Protein AF-A0A7X0C4U0-F1 (afdb_monomer)

Foldseek 3Di:
DPPQPDPPPDVLLSVLVVLLVCVVVDDP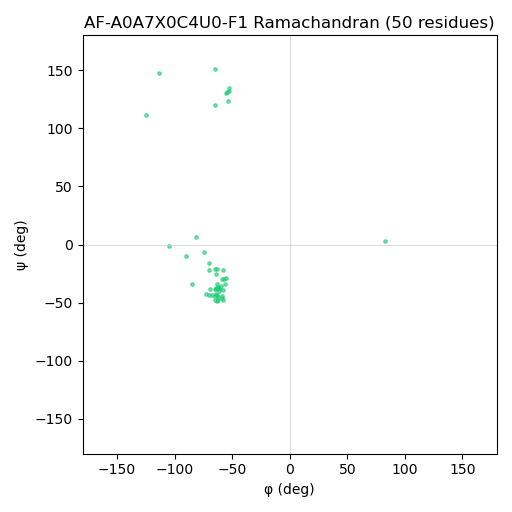VCNVVSVVVSVVSVVVVVVVVVVD

Nearest PDB structures (foldseek):
  1vcs-assembly1_A  TM=7.412E-01  e=5.868E+00  Mus musculus

Sequence (52 aa):
MSALPEQTGDDRVDAVLTGLGRLAGLPVSEHVGVFEEAFAGLEATLAAVDDQ

pLDDT: mean 86.72, std 13.45, range [44.16, 97.5]

Str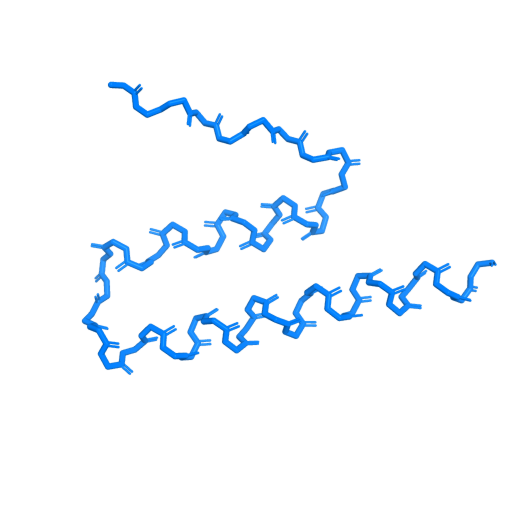ucture (mmCIF, N/CA/C/O backbone):
data_AF-A0A7X0C4U0-F1
#
_entry.id   AF-A0A7X0C4U0-F1
#
loop_
_atom_site.group_PDB
_atom_site.id
_atom_site.type_symbol
_atom_site.label_atom_id
_atom_site.label_alt_id
_atom_site.label_comp_id
_atom_site.label_asym_id
_atom_site.label_entity_id
_atom_site.label_seq_id
_atom_site.pdbx_PDB_ins_code
_atom_site.Cartn_x
_atom_site.Cartn_y
_atom_site.Cartn_z
_atom_site.occupancy
_atom_site.B_iso_or_equiv
_atom_site.auth_seq_id
_atom_site.auth_comp_id
_atom_site.auth_asym_id
_atom_site.auth_atom_id
_atom_site.pdbx_PDB_model_num
ATOM 1 N N . MET A 1 1 ? -1.765 20.938 4.230 1.00 44.16 1 MET A N 1
ATOM 2 C CA . MET A 1 1 ? -1.713 20.481 2.827 1.00 44.16 1 MET A CA 1
ATOM 3 C C . 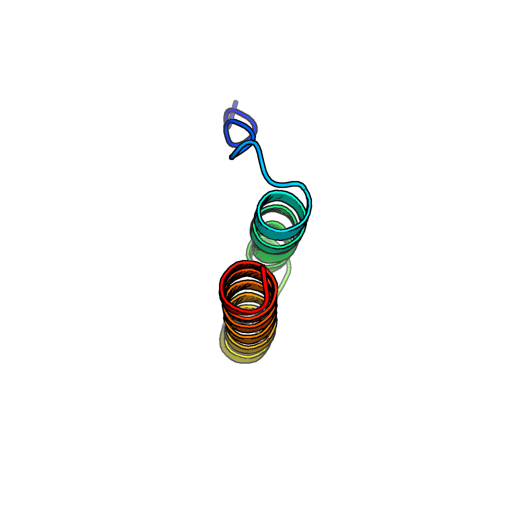MET A 1 1 ? -0.638 19.417 2.772 1.00 44.16 1 MET A C 1
ATOM 5 O O . MET A 1 1 ? 0.531 19.775 2.755 1.00 44.16 1 MET A O 1
ATOM 9 N N . SER A 1 2 ? -1.007 18.140 2.894 1.00 47.91 2 SER A N 1
ATOM 10 C CA . SER A 1 2 ? -0.036 17.056 2.724 1.00 47.91 2 SER A CA 1
ATOM 11 C C . SER A 1 2 ? 0.422 17.090 1.273 1.00 47.91 2 SER A C 1
ATOM 13 O O . SER A 1 2 ? -0.420 17.029 0.376 1.00 47.91 2 SER A O 1
ATOM 15 N N . ALA A 1 3 ? 1.720 17.288 1.050 1.00 58.44 3 ALA A N 1
ATOM 16 C CA . ALA A 1 3 ? 2.301 17.127 -0.271 1.00 58.44 3 ALA A CA 1
ATOM 17 C C . ALA A 1 3 ? 1.938 15.720 -0.763 1.00 58.44 3 ALA A C 1
ATOM 19 O O . ALA A 1 3 ? 2.059 14.757 -0.002 1.00 58.44 3 ALA A O 1
ATOM 20 N N . LEU A 1 4 ? 1.432 15.612 -1.994 1.00 59.62 4 LEU A N 1
ATOM 21 C CA . LEU A 1 4 ? 1.383 14.318 -2.669 1.00 59.62 4 LEU A CA 1
ATOM 22 C C . LEU A 1 4 ? 2.808 13.743 -2.619 1.00 59.62 4 LEU A C 1
ATOM 24 O O . LEU A 1 4 ? 3.745 14.520 -2.832 1.00 59.62 4 LEU A O 1
ATOM 28 N N . PRO A 1 5 ? 2.989 12.458 -2.272 1.00 61.97 5 PRO A N 1
ATOM 29 C CA . PRO A 1 5 ? 4.315 11.861 -2.264 1.00 61.97 5 PRO A CA 1
ATOM 30 C C . PRO A 1 5 ? 4.975 12.108 -3.623 1.00 61.97 5 PRO A C 1
ATOM 32 O O . PRO A 1 5 ? 4.333 11.960 -4.665 1.00 61.97 5 PRO A O 1
ATOM 35 N N . GLU A 1 6 ? 6.224 12.571 -3.590 1.00 67.19 6 GLU A N 1
ATOM 36 C CA . GLU A 1 6 ? 7.054 12.701 -4.785 1.00 67.19 6 GLU A CA 1
ATOM 37 C C . GLU A 1 6 ? 7.06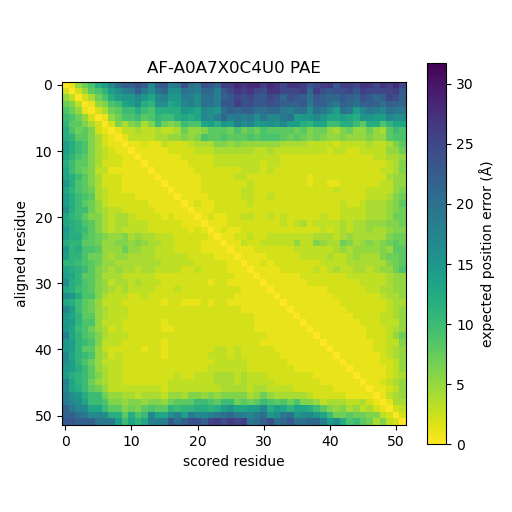9 11.334 -5.475 1.00 67.19 6 GLU A C 1
ATOM 39 O O . GLU A 1 6 ? 7.376 10.331 -4.827 1.00 67.19 6 GLU A O 1
ATOM 44 N N . GLN A 1 7 ? 6.656 11.292 -6.745 1.00 75.88 7 GLN A N 1
ATOM 45 C CA . GLN A 1 7 ? 6.629 10.052 -7.519 1.00 75.88 7 GLN A CA 1
ATOM 46 C C . GLN A 1 7 ? 8.022 9.429 -7.500 1.00 75.88 7 GLN A C 1
ATOM 48 O O . GLN A 1 7 ? 9.015 10.111 -7.765 1.00 75.88 7 GLN A O 1
ATOM 53 N N . THR A 1 8 ? 8.104 8.138 -7.188 1.00 81.12 8 THR A N 1
ATOM 54 C CA . THR A 1 8 ? 9.384 7.435 -7.048 1.00 81.12 8 THR A CA 1
ATOM 55 C C . THR A 1 8 ? 10.047 7.152 -8.396 1.00 81.12 8 THR A C 1
ATOM 57 O O . THR A 1 8 ? 11.180 6.679 -8.432 1.00 81.12 8 THR A O 1
ATOM 60 N N . GLY A 1 9 ? 9.352 7.438 -9.504 1.00 84.69 9 GLY A N 1
ATOM 61 C CA . GLY A 1 9 ? 9.815 7.191 -10.872 1.00 84.69 9 GLY A CA 1
ATOM 62 C C . GLY A 1 9 ? 9.590 5.755 -11.354 1.00 84.69 9 GLY A C 1
ATOM 63 O O . GLY A 1 9 ? 9.965 5.431 -12.477 1.00 84.69 9 GLY A O 1
ATOM 64 N N . ASP A 1 10 ? 8.962 4.917 -10.526 1.00 87.94 10 ASP A N 1
ATOM 65 C CA . ASP A 1 10 ? 8.482 3.580 -10.878 1.00 87.94 10 ASP A CA 1
ATOM 66 C C . ASP A 1 10 ? 6.989 3.509 -10.545 1.00 87.94 10 ASP A C 1
ATOM 68 O O . ASP A 1 10 ? 6.601 3.511 -9.372 1.00 87.94 10 ASP A O 1
ATOM 72 N N . ASP A 1 1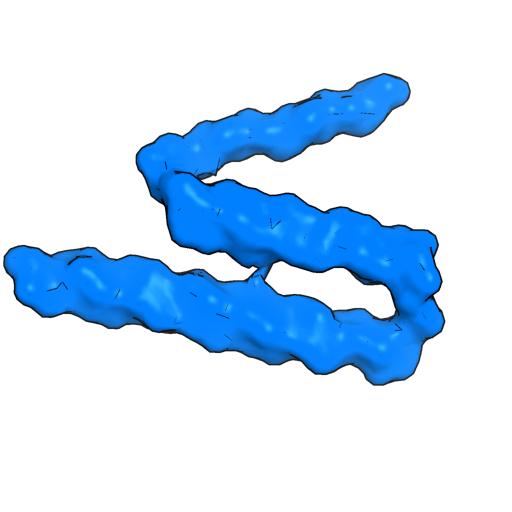1 ? 6.162 3.424 -11.589 1.00 89.88 11 ASP A N 1
ATOM 73 C CA . ASP A 1 11 ? 4.701 3.398 -11.487 1.00 89.88 11 ASP A CA 1
ATOM 74 C C . ASP A 1 11 ? 4.193 2.265 -10.575 1.00 89.88 11 ASP A C 1
ATOM 76 O O . ASP A 1 11 ? 3.132 2.387 -9.955 1.00 89.88 11 ASP A O 1
ATOM 80 N N . ARG A 1 12 ? 4.939 1.155 -10.466 1.00 90.50 12 ARG A N 1
ATOM 81 C CA . ARG A 1 12 ? 4.574 0.013 -9.612 1.00 90.50 12 ARG A CA 1
ATOM 82 C C . ARG A 1 12 ? 4.760 0.355 -8.138 1.00 90.50 12 ARG A C 1
ATOM 84 O O . ARG A 1 12 ? 3.888 0.049 -7.324 1.00 90.50 12 ARG A O 1
ATOM 91 N N . VAL A 1 13 ? 5.858 1.031 -7.803 1.00 91.38 13 VAL A N 1
ATOM 92 C CA . VAL A 1 13 ? 6.123 1.517 -6.441 1.00 91.38 13 VAL A CA 1
ATOM 93 C C . VAL A 1 13 ? 5.122 2.615 -6.074 1.00 91.38 13 VAL A C 1
ATOM 95 O O . VAL A 1 13 ? 4.527 2.567 -4.996 1.00 91.38 13 VAL A O 1
ATOM 98 N N . ASP A 1 14 ? 4.842 3.541 -6.991 1.00 91.50 14 ASP A N 1
ATOM 99 C CA . ASP A 1 14 ? 3.871 4.621 -6.781 1.00 91.50 14 ASP A CA 1
ATOM 100 C C . ASP A 1 14 ? 2.441 4.095 -6.548 1.00 91.50 14 ASP A C 1
ATOM 102 O O . ASP A 1 14 ? 1.703 4.614 -5.698 1.00 91.50 14 ASP A O 1
ATOM 106 N N . ALA A 1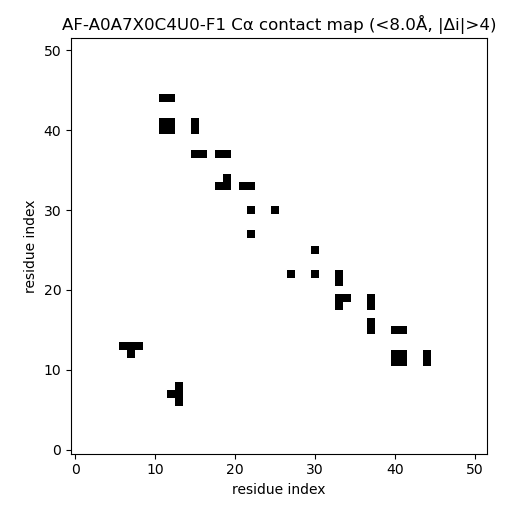 15 ? 2.047 3.022 -7.242 1.00 91.25 15 ALA A N 1
ATOM 107 C CA . ALA A 1 15 ? 0.771 2.347 -7.016 1.00 91.25 15 ALA A CA 1
ATOM 108 C C . ALA A 1 15 ? 0.680 1.726 -5.611 1.00 91.25 15 ALA A C 1
ATOM 110 O O . ALA A 1 15 ? -0.347 1.878 -4.938 1.00 91.25 15 ALA A O 1
ATOM 111 N N . VAL A 1 16 ? 1.755 1.081 -5.140 1.00 93.81 16 VAL A N 1
ATOM 112 C CA . VAL A 1 16 ? 1.823 0.534 -3.776 1.00 93.81 16 VAL A CA 1
ATOM 113 C C . VAL A 1 16 ? 1.709 1.651 -2.733 1.00 93.81 16 VAL A C 1
ATOM 115 O O . VAL A 1 16 ? 0.890 1.560 -1.815 1.00 93.81 16 VAL A O 1
ATOM 118 N N . LEU A 1 17 ? 2.466 2.739 -2.897 1.00 91.25 17 LEU A N 1
ATOM 119 C CA . LEU A 1 17 ? 2.451 3.878 -1.973 1.00 91.25 17 LEU A CA 1
ATOM 120 C C . LEU A 1 17 ? 1.088 4.579 -1.935 1.00 91.25 17 LEU A C 1
ATOM 122 O O . LEU A 1 17 ? 0.609 4.956 -0.865 1.00 91.25 17 LEU A O 1
ATOM 126 N N . THR A 1 18 ? 0.416 4.692 -3.082 1.00 91.25 18 THR A N 1
ATOM 127 C CA . THR A 1 18 ? -0.960 5.204 -3.162 1.00 91.25 18 THR A CA 1
ATOM 128 C C . THR A 1 18 ? -1.937 4.303 -2.396 1.00 91.25 18 THR A C 1
ATOM 130 O O . THR A 1 18 ? -2.847 4.795 -1.723 1.00 91.25 18 THR A O 1
ATOM 133 N N . GLY A 1 19 ? -1.730 2.983 -2.439 1.00 90.00 19 GLY A N 1
ATOM 134 C CA . GLY A 1 19 ? -2.509 1.995 -1.68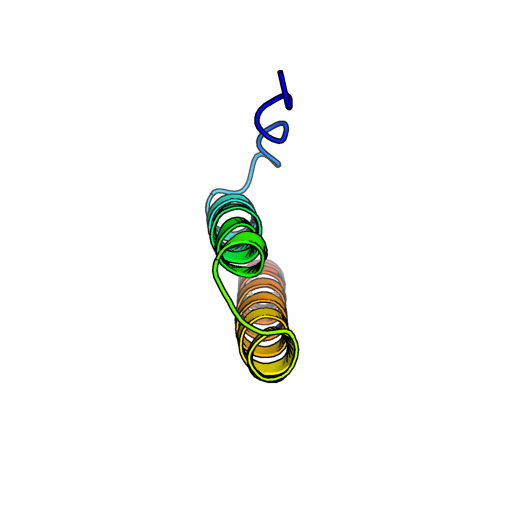9 1.00 90.00 19 GLY A CA 1
ATOM 135 C C . GLY A 1 19 ? -2.458 2.192 -0.171 1.00 90.00 19 GLY A C 1
ATOM 136 O O . GLY A 1 19 ? -3.484 2.047 0.496 1.00 90.00 19 GLY A O 1
ATOM 137 N N . LEU A 1 20 ? -1.317 2.630 0.374 1.00 93.31 20 LEU A N 1
ATOM 138 C CA . LEU A 1 20 ? -1.166 2.916 1.808 1.00 93.31 20 LEU A CA 1
ATOM 139 C C . LEU A 1 20 ? -2.066 4.064 2.294 1.00 93.31 20 LEU A C 1
ATOM 141 O O . LEU A 1 20 ? -2.411 4.119 3.474 1.00 93.31 20 LEU A O 1
ATOM 145 N N . GLY A 1 21 ? -2.535 4.941 1.399 1.00 91.75 21 GLY A N 1
ATOM 146 C CA . GLY A 1 21 ? -3.514 5.980 1.735 1.00 91.75 21 GLY A CA 1
ATOM 147 C C . GLY A 1 21 ? -4.829 5.430 2.310 1.00 91.75 21 GLY A C 1
ATOM 148 O O . GLY A 1 21 ? -5.523 6.133 3.046 1.00 91.75 21 GLY A O 1
ATOM 149 N N . ARG A 1 22 ? -5.153 4.154 2.045 1.00 91.31 22 ARG A N 1
ATOM 150 C CA . ARG A 1 22 ? -6.346 3.467 2.576 1.00 91.31 22 ARG A CA 1
ATOM 151 C C . ARG A 1 22 ? -6.322 3.313 4.096 1.00 91.31 22 ARG A C 1
ATOM 153 O O . ARG A 1 22 ? -7.387 3.265 4.707 1.00 91.31 22 ARG A O 1
ATOM 160 N N . LEU A 1 23 ? -5.138 3.295 4.715 1.00 93.19 23 LEU A N 1
ATOM 161 C CA . LEU A 1 23 ? -4.973 3.137 6.166 1.00 93.19 23 LEU A CA 1
ATOM 162 C C . LEU A 1 23 ? -5.750 4.195 6.963 1.00 93.19 23 LEU A C 1
ATOM 164 O O . LEU A 1 23 ? -6.290 3.890 8.023 1.00 93.19 23 LEU A O 1
ATOM 168 N N . ALA A 1 24 ? -5.868 5.419 6.434 1.00 91.38 24 ALA A N 1
ATOM 169 C CA . ALA A 1 24 ? -6.601 6.508 7.081 1.00 91.38 24 ALA A CA 1
ATOM 170 C C . ALA A 1 24 ? -8.116 6.247 7.209 1.00 91.38 24 ALA A C 1
ATOM 172 O O . ALA A 1 24 ? -8.770 6.872 8.042 1.00 91.38 24 ALA A O 1
ATOM 173 N N . GLY A 1 25 ? -8.676 5.347 6.392 1.00 93.62 25 GLY A N 1
ATOM 174 C CA . GLY A 1 25 ? -10.096 4.983 6.401 1.00 93.62 25 GLY A CA 1
ATOM 175 C C . GLY A 1 25 ? -10.405 3.627 7.038 1.00 93.62 25 GLY A C 1
ATOM 176 O O . GLY A 1 25 ? -11.575 3.253 7.101 1.00 93.62 25 GLY A O 1
ATOM 177 N N . LEU A 1 26 ? -9.391 2.885 7.493 1.00 95.00 26 LEU A N 1
ATOM 178 C CA . LEU A 1 26 ? -9.535 1.517 7.988 1.00 95.00 26 LEU A CA 1
ATOM 179 C C . LEU A 1 26 ? -9.236 1.417 9.490 1.00 95.00 26 LEU A C 1
ATOM 181 O O . LEU A 1 26 ? -8.369 2.139 9.996 1.00 95.00 26 LEU A O 1
ATOM 185 N N . PRO A 1 27 ? -9.909 0.508 10.219 1.00 95.56 27 PRO A N 1
ATOM 186 C CA . PRO A 1 27 ? -9.532 0.204 11.590 1.00 95.56 27 PRO A CA 1
ATOM 187 C C . PRO A 1 27 ? -8.143 -0.443 11.628 1.00 95.56 27 PRO A C 1
ATOM 189 O O . PRO A 1 27 ? -7.743 -1.148 10.706 1.00 95.56 27 PRO A O 1
ATOM 192 N N . VAL A 1 28 ? -7.421 -0.234 12.731 1.00 94.50 28 VAL A N 1
ATOM 193 C CA . VAL A 1 28 ? -6.030 -0.700 12.902 1.00 94.50 28 VAL A CA 1
ATOM 194 C C . VAL A 1 28 ? -5.885 -2.216 12.720 1.00 94.50 28 VAL A C 1
ATOM 196 O O . VAL A 1 28 ? -4.853 -2.677 12.244 1.00 94.50 28 VAL A O 1
ATOM 199 N N . SER A 1 29 ? -6.923 -3.000 13.032 1.00 95.62 29 SER A N 1
ATOM 200 C CA . SER A 1 29 ? -6.937 -4.450 12.796 1.00 95.62 29 SER A CA 1
ATOM 201 C C . SER A 1 29 ? -6.750 -4.831 11.324 1.00 95.62 29 SER A C 1
ATOM 203 O O . SER A 1 29 ? -6.186 -5.880 11.043 1.00 95.62 29 SER A O 1
ATOM 205 N N . GLU A 1 30 ? -7.181 -3.974 10.398 1.00 95.12 30 GLU A N 1
ATOM 206 C CA . GLU A 1 30 ? -7.089 -4.192 8.948 1.00 95.12 30 GLU A CA 1
ATOM 207 C C . GLU A 1 30 ? -5.779 -3.646 8.360 1.00 95.12 30 GLU A C 1
ATOM 209 O O . GLU A 1 30 ? -5.453 -3.909 7.205 1.00 95.12 30 GLU A O 1
ATOM 214 N N . HIS A 1 31 ? -4.995 -2.886 9.137 1.00 95.75 31 HIS A N 1
ATOM 215 C CA . HIS A 1 31 ? -3.749 -2.285 8.646 1.00 95.75 31 HIS A CA 1
ATOM 216 C C . HIS A 1 31 ? -2.722 -3.345 8.252 1.00 95.75 31 HIS A C 1
ATOM 218 O O . HIS A 1 31 ? -1.996 -3.146 7.285 1.00 95.75 31 HIS A O 1
ATOM 224 N N . VAL A 1 32 ? -2.694 -4.479 8.958 1.00 96.19 32 VAL A N 1
ATOM 225 C CA . VAL A 1 32 ? -1.800 -5.602 8.639 1.00 96.19 32 VAL A CA 1
ATOM 226 C C . VAL A 1 32 ? -2.023 -6.103 7.215 1.00 96.19 32 VAL A C 1
ATOM 228 O O . VAL A 1 32 ? -1.052 -6.201 6.475 1.00 96.19 32 VAL A O 1
ATOM 231 N N . GLY A 1 33 ? -3.273 -6.322 6.795 1.00 96.38 33 GLY A N 1
ATOM 232 C CA . GLY A 1 33 ? -3.561 -6.783 5.432 1.00 96.38 33 GLY A CA 1
ATOM 233 C C . GLY A 1 33 ? -3.099 -5.782 4.371 1.00 96.38 33 GLY A C 1
ATOM 234 O O . GLY A 1 33 ? -2.489 -6.159 3.376 1.00 96.38 33 GLY A O 1
ATOM 235 N N . VAL A 1 34 ? -3.283 -4.483 4.626 1.00 95.69 34 VAL A N 1
ATOM 236 C CA . VAL A 1 34 ? -2.791 -3.425 3.728 1.00 95.69 34 VAL A CA 1
ATOM 237 C C . VAL A 1 34 ? -1.260 -3.416 3.647 1.00 95.69 34 VAL A C 1
ATOM 239 O O . VAL A 1 34 ? -0.703 -3.201 2.570 1.00 95.69 34 VAL A O 1
ATOM 242 N N . PHE A 1 35 ? -0.562 -3.655 4.760 1.00 95.56 35 PHE A N 1
ATOM 243 C CA . PHE A 1 35 ? 0.898 -3.755 4.758 1.00 95.56 35 PHE A CA 1
ATOM 244 C C . PHE A 1 3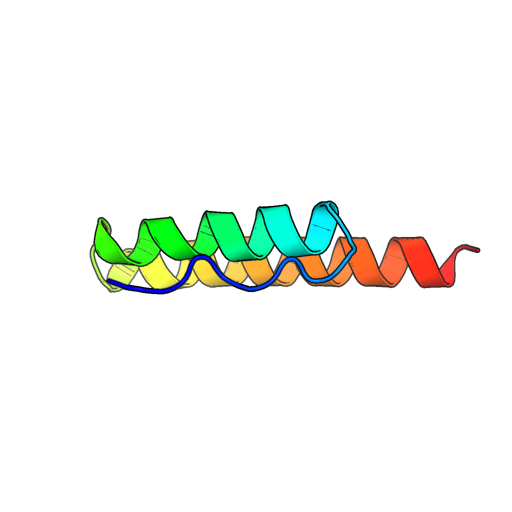5 ? 1.397 -5.014 4.046 1.00 95.56 35 PHE A C 1
ATOM 246 O O . PHE A 1 35 ? 2.389 -4.930 3.328 1.00 95.56 35 PHE A O 1
ATOM 253 N N . GLU A 1 36 ? 0.717 -6.148 4.199 1.00 97.50 36 GLU A N 1
ATOM 254 C CA . GLU A 1 36 ? 1.041 -7.388 3.485 1.00 97.50 36 GLU A CA 1
ATOM 255 C C . GLU A 1 36 ? 0.882 -7.219 1.968 1.00 97.50 36 GLU A C 1
ATOM 257 O O . GLU A 1 36 ? 1.786 -7.577 1.213 1.00 97.50 36 GLU A O 1
ATOM 262 N N . GLU A 1 37 ? -0.212 -6.595 1.515 1.00 96.12 37 GLU A N 1
ATOM 263 C CA . GLU A 1 37 ? -0.424 -6.258 0.100 1.00 96.12 37 GLU A CA 1
ATOM 264 C C . GLU A 1 37 ? 0.683 -5.343 -0.440 1.00 96.12 37 GLU A C 1
ATOM 266 O O . GLU A 1 37 ? 1.230 -5.582 -1.520 1.00 96.12 37 GLU A O 1
ATOM 271 N N . ALA A 1 38 ? 1.035 -4.301 0.318 1.00 95.88 38 ALA A N 1
ATOM 272 C CA . ALA A 1 38 ? 2.093 -3.376 -0.067 1.00 95.88 38 ALA A CA 1
ATOM 273 C C . ALA A 1 38 ? 3.458 -4.075 -0.149 1.00 95.88 38 ALA A C 1
ATOM 275 O O . ALA A 1 38 ? 4.205 -3.868 -1.105 1.00 95.88 38 ALA A O 1
ATOM 276 N N . PHE A 1 39 ? 3.768 -4.930 0.825 1.00 95.62 39 PHE A N 1
ATOM 277 C CA . PHE A 1 39 ? 5.017 -5.680 0.862 1.00 95.62 39 PHE A CA 1
ATOM 278 C C . PHE A 1 39 ? 5.138 -6.630 -0.333 1.00 95.62 39 PHE A C 1
ATOM 280 O O . PHE A 1 39 ? 6.132 -6.574 -1.054 1.00 95.62 39 PHE A O 1
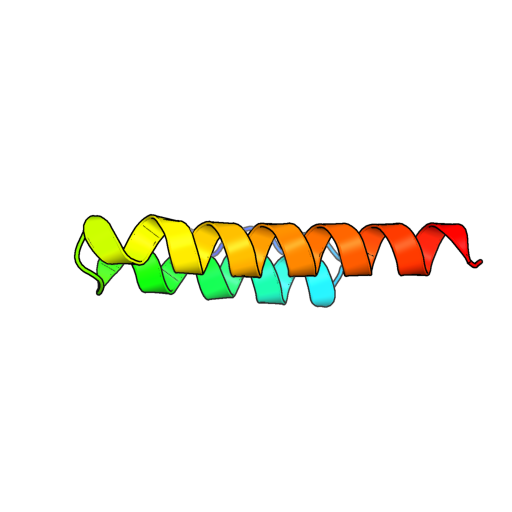ATOM 287 N N . ALA A 1 40 ? 4.092 -7.411 -0.620 1.00 96.19 40 ALA A N 1
ATOM 288 C CA . ALA A 1 40 ? 4.066 -8.308 -1.772 1.00 96.19 40 ALA A CA 1
ATOM 289 C C . ALA A 1 40 ? 4.205 -7.552 -3.109 1.00 96.19 40 ALA A C 1
ATOM 291 O O . ALA A 1 40 ? 4.898 -8.009 -4.019 1.00 96.19 40 ALA A O 1
ATOM 292 N N . GLY A 1 41 ? 3.584 -6.372 -3.234 1.00 94.69 41 GLY A N 1
ATOM 293 C CA . GLY A 1 41 ? 3.715 -5.523 -4.422 1.00 94.69 41 GLY A CA 1
ATOM 294 C C . GLY A 1 41 ? 5.137 -4.989 -4.636 1.00 94.69 41 GLY A C 1
ATOM 295 O O . GLY A 1 41 ? 5.621 -4.948 -5.771 1.00 94.69 41 GLY A O 1
ATOM 296 N N . LEU A 1 42 ? 5.830 -4.622 -3.555 1.00 94.81 42 LEU A N 1
ATOM 297 C CA . LEU A 1 42 ? 7.232 -4.200 -3.616 1.00 94.81 42 LEU A CA 1
ATOM 298 C C . LEU A 1 42 ? 8.165 -5.369 -3.943 1.00 94.81 42 LEU A C 1
ATOM 300 O O . LEU A 1 42 ? 9.028 -5.218 -4.805 1.00 94.81 42 LEU A O 1
ATOM 304 N N . GLU A 1 43 ? 7.973 -6.537 -3.327 1.00 95.56 43 GLU A N 1
ATOM 305 C CA . GLU A 1 43 ? 8.753 -7.739 -3.653 1.00 95.56 43 GLU A CA 1
ATOM 306 C C . GLU A 1 43 ? 8.600 -8.134 -5.125 1.00 95.56 43 GLU A C 1
ATOM 308 O O . GLU A 1 43 ? 9.596 -8.382 -5.800 1.00 95.56 43 GLU A O 1
ATOM 313 N N . ALA A 1 44 ? 7.376 -8.116 -5.661 1.00 93.94 44 ALA A N 1
ATOM 314 C CA . ALA A 1 44 ? 7.133 -8.390 -7.077 1.00 93.94 44 ALA A CA 1
ATOM 315 C C . ALA A 1 44 ? 7.812 -7.361 -7.997 1.00 93.94 44 ALA A C 1
ATOM 317 O O . ALA A 1 44 ? 8.313 -7.703 -9.069 1.00 93.94 44 ALA A O 1
ATOM 318 N N . THR A 1 45 ? 7.844 -6.096 -7.575 1.00 92.88 45 THR A N 1
ATOM 319 C CA . THR A 1 45 ? 8.516 -5.019 -8.308 1.00 92.88 45 THR A CA 1
ATOM 320 C C . THR A 1 45 ? 10.024 -5.246 -8.369 1.00 92.88 45 THR A C 1
ATOM 322 O O . THR A 1 45 ? 10.600 -5.115 -9.448 1.00 92.88 45 THR A O 1
ATOM 325 N N . LEU A 1 46 ? 10.636 -5.636 -7.246 1.00 91.81 46 LEU A N 1
ATOM 326 C CA . LEU A 1 46 ? 12.059 -5.974 -7.158 1.00 91.81 46 LEU A CA 1
ATOM 327 C C . LEU A 1 46 ? 12.402 -7.221 -7.980 1.00 91.81 46 LEU A C 1
ATOM 329 O O . LEU A 1 46 ? 13.323 -7.174 -8.789 1.00 91.81 46 LEU A O 1
ATOM 333 N N . ALA A 1 47 ? 11.622 -8.298 -7.850 1.00 92.06 47 ALA A N 1
ATOM 334 C CA . ALA A 1 47 ? 11.843 -9.536 -8.599 1.00 92.06 47 ALA A CA 1
ATOM 335 C C . ALA A 1 47 ? 11.825 -9.308 -10.120 1.00 92.06 47 ALA A C 1
ATOM 337 O O . ALA A 1 47 ? 12.657 -9.837 -10.846 1.00 92.06 47 ALA A O 1
ATOM 338 N N . ALA A 1 48 ? 10.926 -8.450 -10.606 1.00 87.19 48 ALA A N 1
ATOM 339 C CA . ALA A 1 48 ? 10.851 -8.107 -12.023 1.00 87.19 48 ALA A CA 1
ATOM 340 C C . ALA A 1 48 ? 12.036 -7.256 -12.532 1.00 87.19 48 ALA A C 1
ATOM 342 O O . ALA A 1 48 ? 12.205 -7.134 -13.744 1.00 87.19 48 ALA A O 1
ATOM 343 N N . VAL A 1 49 ? 12.824 -6.639 -11.643 1.00 86.00 49 VAL A N 1
ATOM 344 C CA . VAL A 1 49 ? 14.076 -5.948 -12.005 1.00 86.00 49 VAL A CA 1
ATOM 345 C C . VAL A 1 49 ? 15.249 -6.929 -12.059 1.00 86.00 49 VAL A C 1
ATOM 347 O O . VAL A 1 49 ? 16.116 -6.766 -12.908 1.00 86.00 49 VAL A O 1
ATOM 350 N N . ASP A 1 50 ? 15.261 -7.956 -11.206 1.00 74.88 50 ASP A N 1
ATOM 351 C CA . ASP A 1 50 ? 16.310 -8.989 -11.200 1.00 74.88 50 ASP A CA 1
ATOM 352 C C . ASP A 1 50 ? 16.256 -9.918 -12.433 1.00 74.88 50 ASP A C 1
ATOM 354 O O . ASP A 1 50 ? 17.269 -10.512 -12.800 1.00 74.88 50 ASP A O 1
ATOM 358 N N . ASP A 1 51 ? 15.103 -10.012 -13.105 1.00 68.69 51 ASP A N 1
ATOM 359 C CA . ASP A 1 51 ? 14.906 -10.779 -14.348 1.00 68.69 51 ASP A CA 1
ATOM 360 C C . ASP A 1 51 ? 15.374 -10.039 -15.635 1.00 68.69 51 ASP A C 1
ATOM 362 O O . ASP A 1 51 ? 15.124 -10.518 -16.749 1.00 68.69 51 ASP A O 1
ATOM 366 N N . GLN A 1 52 ? 16.020 -8.868 -15.519 1.00 55.72 52 GLN A N 1
ATOM 367 C CA . GLN A 1 52 ? 16.501 -8.034 -16.643 1.00 55.72 52 GLN A CA 1
ATOM 368 C C . GLN A 1 52 ? 17.994 -8.201 -16.958 1.00 55.72 52 GLN A C 1
ATOM 370 O O . GLN A 1 52 ? 18.826 -8.258 -16.027 1.00 55.72 52 GLN A O 1
#

Solvent-accessible surface area (backbone atoms only — not comparable to full-atom values): 3263 Å² total; per-residue (Å²): 132,83,74,76,78,78,76,78,86,38,73,69,58,43,51,35,58,58,56,57,63,53,53,85,80,48,61,76,85,56,43,59,60,54,50,51,53,36,49,55,50,48,51,54,53,51,54,63,56,72,78,107

Radius of gyration: 12.57 Å; Cα contacts (8 Å, |Δi|>4): 24; chains: 1; bounding box: 27×31×30 Å

Organism: NCBI:txid1124761

Secondary structure (DSSP, 8-state):
-PPPPPP-S-HHHHHHHHHHGGGGGS-HHHHHHHHHHHHHHHHHHHHHHHT-

Mean predicted aligned error: 5.84 Å